Protein AF-A0A5K0Y1Y7-F1 (afdb_monomer_lite)

Organism: NCBI:txid210225

Foldseek 3Di:
DVVVVVVCVVVQCVVCVPDQWDWDDDPPDIDTGHPDDCPPHDDPPVVPDPD

InterPro domains:
  IPR002902 Gnk2-homologous domain [PF01657] (3-35)
  IPR002902 Gnk2-homologous domain [PS51473] (1-38)
  IPR038408 Gnk2-homologous domain superfamily [G3DSA:3.30.430.20] (2-38)
  IPR050581 Cysteine-rich repeat secretory protein [PTHR32411] (3-45)

pLDDT: mean 87.0, std 14.15, range [41.75, 97.19]

Secondary structure (DSSP, 8-state):
-HHHHHHHHHHHHHH-TT-SSEEEE-SS-EEEE-SS--TT---SSTTSS--

Sequence (51 aa):
MDDCISNSTQQIVAYCPYATDAIIWYENCQLRYSDTYFFGSLDVNHSSNWR

Radius of gyration: 11.81 Å; chains: 1; bounding box: 28×26×27 Å

Structure (mmCIF, N/CA/C/O backbone):
data_AF-A0A5K0Y1Y7-F1
#
_entry.id   AF-A0A5K0Y1Y7-F1
#
loop_
_atom_site.group_PDB
_atom_site.id
_atom_site.type_symbol
_atom_site.label_atom_id
_atom_site.label_alt_id
_atom_site.label_comp_id
_atom_site.label_asym_id
_atom_site.label_entity_id
_atom_site.label_seq_id
_atom_site.pdbx_PDB_ins_code
_atom_site.Cartn_x
_atom_site.Cartn_y
_atom_site.Cartn_z
_atom_site.occupancy
_atom_site.B_iso_or_equiv
_atom_site.auth_seq_id
_atom_site.auth_comp_id
_atom_site.auth_asym_id
_atom_site.auth_atom_id
_atom_site.pdbx_PDB_model_num
ATOM 1 N N . MET A 1 1 ? 15.863 -1.533 -3.283 1.00 56.50 1 MET A N 1
ATOM 2 C CA . MET A 1 1 ? 14.584 -2.207 -2.955 1.00 56.50 1 MET A CA 1
ATOM 3 C C . MET A 1 1 ? 13.733 -1.315 -2.053 1.00 56.50 1 MET A C 1
ATOM 5 O O . MET A 1 1 ? 12.545 -1.195 -2.318 1.00 56.50 1 MET A O 1
ATOM 9 N N . ASP A 1 2 ? 14.350 -0.610 -1.095 1.00 67.00 2 ASP A N 1
ATOM 10 C CA . ASP A 1 2 ? 13.686 0.368 -0.209 1.00 67.00 2 ASP A CA 1
ATOM 11 C C . ASP A 1 2 ? 12.999 1.534 -0.942 1.00 67.00 2 ASP A C 1
ATOM 13 O O . ASP A 1 2 ? 11.921 1.970 -0.537 1.00 67.00 2 ASP A O 1
ATOM 17 N N . ASP A 1 3 ? 13.563 1.990 -2.067 1.00 88.19 3 ASP A N 1
ATOM 18 C CA . ASP A 1 3 ? 13.016 3.127 -2.823 1.00 88.19 3 ASP A CA 1
ATOM 19 C C . ASP A 1 3 ? 11.585 2.898 -3.321 1.00 88.19 3 ASP A C 1
ATOM 21 O O . ASP A 1 3 ? 10.804 3.845 -3.381 1.00 88.19 3 ASP A O 1
ATOM 25 N N . CYS A 1 4 ? 11.209 1.653 -3.642 1.00 93.56 4 CYS A N 1
ATOM 26 C CA . CYS A 1 4 ? 9.869 1.367 -4.157 1.00 93.56 4 CYS A CA 1
ATOM 27 C C . CYS A 1 4 ? 8.803 1.619 -3.091 1.00 93.56 4 CYS A C 1
ATOM 29 O O . CYS A 1 4 ? 7.826 2.320 -3.344 1.00 93.56 4 CYS A O 1
ATOM 31 N N . ILE A 1 5 ? 9.019 1.109 -1.876 1.00 94.69 5 ILE A N 1
ATOM 32 C CA . ILE A 1 5 ? 8.086 1.291 -0.760 1.00 94.69 5 ILE A CA 1
ATOM 33 C C . ILE A 1 5 ? 8.096 2.745 -0.283 1.00 94.69 5 ILE A C 1
ATOM 35 O O . ILE A 1 5 ? 7.030 3.307 -0.033 1.00 94.69 5 ILE A O 1
ATOM 39 N N . SER A 1 6 ? 9.272 3.379 -0.215 1.00 95.00 6 SER A N 1
ATOM 40 C CA . SER A 1 6 ? 9.394 4.792 0.164 1.00 95.00 6 SER A CA 1
ATOM 41 C C . SER A 1 6 ? 8.618 5.707 -0.793 1.00 95.00 6 SER A C 1
ATOM 43 O O . SER A 1 6 ? 7.797 6.512 -0.349 1.00 95.00 6 SER A O 1
ATOM 45 N N . ASN A 1 7 ? 8.792 5.528 -2.107 1.00 94.94 7 ASN A N 1
ATOM 46 C CA . ASN A 1 7 ? 8.075 6.309 -3.116 1.00 94.94 7 ASN A CA 1
ATOM 47 C C . ASN A 1 7 ? 6.568 6.007 -3.099 1.00 94.94 7 ASN A C 1
ATOM 49 O O . ASN A 1 7 ? 5.759 6.926 -2.999 1.00 94.94 7 ASN A O 1
ATOM 53 N N . SER A 1 8 ? 6.196 4.722 -3.048 1.00 95.81 8 SER A N 1
ATOM 54 C CA . SER A 1 8 ? 4.795 4.293 -2.932 1.00 95.81 8 SER A CA 1
ATOM 55 C C . SER A 1 8 ? 4.095 4.930 -1.734 1.00 95.81 8 SER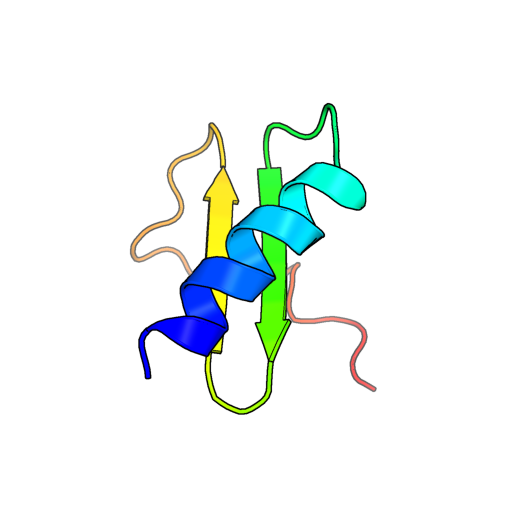 A C 1
ATOM 57 O O . SER A 1 8 ? 2.940 5.326 -1.841 1.00 95.81 8 SER A O 1
ATOM 59 N N . THR A 1 9 ? 4.795 5.070 -0.603 1.00 95.38 9 THR A N 1
ATOM 60 C CA . THR A 1 9 ? 4.257 5.697 0.613 1.00 95.38 9 THR A CA 1
ATOM 61 C C . THR A 1 9 ? 3.958 7.181 0.396 1.00 95.38 9 THR A C 1
ATOM 63 O O . THR A 1 9 ? 2.900 7.660 0.797 1.00 95.38 9 THR A O 1
ATOM 66 N N . GLN A 1 10 ? 4.852 7.916 -0.270 1.00 96.00 10 GLN A N 1
ATOM 67 C CA . GLN A 1 10 ? 4.619 9.328 -0.592 1.00 96.00 10 GLN A CA 1
ATOM 68 C C . GLN A 1 10 ? 3.487 9.490 -1.617 1.00 96.00 10 GLN A C 1
ATOM 70 O O . GLN A 1 10 ? 2.623 10.352 -1.464 1.00 96.00 10 GLN A O 1
ATOM 75 N N . GLN A 1 11 ? 3.463 8.636 -2.642 1.00 96.50 11 GLN A N 1
ATOM 76 C CA . GLN A 1 11 ? 2.488 8.692 -3.729 1.00 96.50 11 GLN A CA 1
ATOM 77 C C . GLN A 1 11 ? 1.077 8.315 -3.276 1.00 96.50 11 GLN A C 1
ATOM 79 O O . GLN A 1 11 ? 0.134 9.031 -3.600 1.00 96.50 11 GLN A O 1
ATOM 84 N N . ILE A 1 12 ? 0.914 7.240 -2.499 1.00 96.62 12 ILE A N 1
ATOM 85 C CA . ILE A 1 12 ? -0.413 6.780 -2.068 1.00 96.62 12 ILE A CA 1
ATOM 86 C C . ILE A 1 12 ? -1.113 7.819 -1.184 1.00 96.62 12 ILE A C 1
ATOM 88 O O . ILE A 1 12 ? -2.304 8.058 -1.351 1.00 96.62 12 ILE A O 1
ATOM 92 N N . VAL A 1 13 ? -0.366 8.514 -0.316 1.00 96.06 13 VAL A N 1
ATOM 93 C CA . VAL A 1 13 ? -0.902 9.604 0.515 1.00 96.06 13 VAL A CA 1
ATOM 94 C C . VAL A 1 13 ? -1.232 10.835 -0.332 1.00 96.06 13 VAL A C 1
ATOM 96 O O . VAL A 1 13 ? -2.234 11.499 -0.081 1.00 96.06 13 VAL A O 1
ATOM 99 N N . ALA A 1 14 ? -0.431 11.137 -1.360 1.00 97.19 14 ALA A N 1
ATOM 100 C CA . ALA A 1 14 ? -0.709 12.245 -2.273 1.00 97.19 14 ALA A CA 1
ATOM 101 C C . ALA A 1 14 ? -1.947 11.992 -3.155 1.00 97.19 14 ALA A C 1
ATOM 103 O O . ALA A 1 14 ? -2.722 12.915 -3.402 1.00 97.19 14 ALA A O 1
ATOM 104 N N . TYR A 1 15 ? -2.147 10.757 -3.622 1.00 96.56 15 TYR A N 1
ATOM 105 C CA . TYR A 1 15 ? -3.300 10.382 -4.446 1.00 96.56 15 TYR A CA 1
ATOM 106 C C . TYR A 1 15 ? -4.580 10.208 -3.629 1.00 96.56 15 TYR A C 1
ATOM 108 O O . TYR A 1 15 ? -5.664 10.547 -4.104 1.00 96.56 15 TYR A O 1
ATOM 116 N N . CYS A 1 16 ? -4.462 9.706 -2.401 1.00 95.75 16 CYS A N 1
ATOM 117 C CA . CYS A 1 16 ? -5.591 9.339 -1.556 1.00 95.75 16 CYS A CA 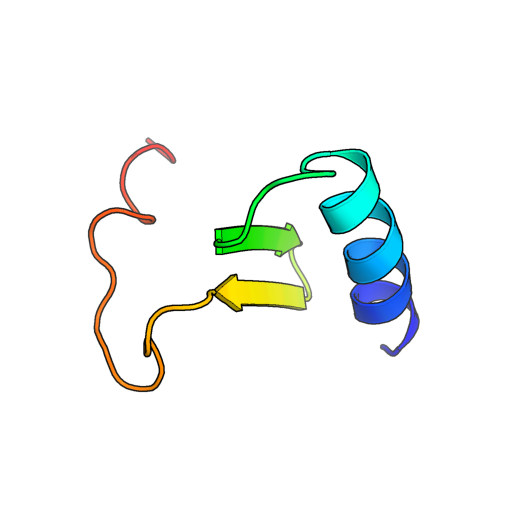1
ATOM 118 C C . CYS A 1 16 ? -5.500 9.995 -0.160 1.00 95.75 16 CYS A C 1
ATOM 120 O O . CYS A 1 16 ? -5.479 9.287 0.847 1.00 95.75 16 CYS A O 1
ATOM 122 N N . PRO A 1 17 ? -5.493 11.339 -0.053 1.00 95.31 17 PRO A N 1
ATOM 123 C CA . PRO A 1 17 ? -5.147 12.053 1.186 1.00 95.31 17 PRO A CA 1
ATOM 124 C C . PRO A 1 17 ? -6.091 11.813 2.373 1.00 95.31 17 PRO A C 1
ATOM 126 O O . PRO A 1 17 ? -5.710 12.055 3.516 1.00 95.31 17 PRO A O 1
ATOM 129 N N . TYR A 1 18 ? -7.316 11.346 2.119 1.00 96.38 18 TYR A N 1
ATOM 130 C CA . TYR A 1 18 ? -8.333 11.085 3.146 1.00 96.38 18 TYR A CA 1
ATOM 131 C C . TYR A 1 18 ? -8.861 9.648 3.116 1.00 96.38 18 TYR A C 1
ATOM 133 O O . TYR A 1 18 ? -9.853 9.347 3.779 1.00 96.38 18 TYR A O 1
ATOM 141 N N . ALA A 1 19 ? -8.251 8.768 2.319 1.00 95.88 19 ALA A N 1
ATOM 142 C CA . ALA A 1 19 ? -8.702 7.388 2.233 1.00 95.88 19 ALA A CA 1
ATOM 143 C C . ALA A 1 19 ? -8.201 6.602 3.443 1.00 95.88 19 ALA A C 1
ATOM 145 O O . ALA A 1 19 ? -7.025 6.697 3.795 1.00 95.88 19 ALA A O 1
ATOM 146 N N . THR A 1 20 ? -9.085 5.806 4.041 1.00 95.69 20 THR A N 1
ATOM 147 C CA . THR A 1 20 ? -8.735 4.834 5.084 1.00 95.69 20 THR A CA 1
ATOM 148 C C . THR A 1 20 ? -8.421 3.452 4.515 1.00 95.69 20 THR A C 1
ATOM 150 O O . THR A 1 20 ? -7.789 2.661 5.206 1.00 95.69 20 THR A O 1
ATOM 153 N N . ASP A 1 21 ? -8.769 3.203 3.248 1.00 93.88 21 ASP A N 1
ATOM 154 C CA . ASP A 1 21 ? -8.389 2.030 2.456 1.00 93.88 21 ASP A CA 1
ATOM 155 C C . ASP A 1 21 ? -7.795 2.489 1.121 1.00 93.88 21 ASP A C 1
ATOM 157 O O . ASP A 1 21 ? -8.438 3.226 0.367 1.00 93.88 21 ASP A O 1
ATOM 161 N N . ALA A 1 22 ? -6.554 2.093 0.850 1.00 95.25 22 ALA A N 1
ATOM 162 C CA . ALA A 1 22 ? -5.904 2.351 -0.422 1.00 95.25 22 ALA A CA 1
ATOM 163 C C . ALA A 1 22 ? -4.854 1.288 -0.738 1.00 95.25 22 ALA A C 1
ATOM 165 O O . ALA A 1 22 ? -4.240 0.664 0.136 1.00 95.25 22 ALA A O 1
ATOM 166 N N . ILE A 1 23 ? -4.606 1.129 -2.031 1.00 94.06 23 ILE A N 1
ATOM 167 C CA . ILE A 1 23 ? -3.651 0.176 -2.570 1.00 94.06 23 ILE A CA 1
ATOM 168 C C . ILE A 1 23 ? -2.967 0.775 -3.793 1.00 94.06 23 ILE A C 1
ATOM 170 O O . ILE A 1 23 ? -3.607 1.386 -4.646 1.00 94.06 23 ILE A O 1
ATOM 174 N N . ILE A 1 24 ? -1.655 0.599 -3.877 1.00 93.88 24 ILE A N 1
ATOM 175 C CA . ILE A 1 24 ? -0.850 1.016 -5.021 1.00 93.88 24 ILE A CA 1
ATOM 176 C C . ILE A 1 24 ? 0.036 -0.147 -5.457 1.00 93.88 24 ILE A C 1
ATOM 178 O O . ILE A 1 24 ? 0.591 -0.873 -4.624 1.00 93.88 24 ILE A O 1
ATOM 182 N N . TRP A 1 25 ? 0.122 -0.341 -6.771 1.00 92.12 25 TRP A N 1
ATOM 183 C CA . TRP A 1 25 ? 0.845 -1.439 -7.399 1.00 92.12 25 TRP A CA 1
ATOM 184 C C . TRP A 1 25 ? 1.891 -0.899 -8.362 1.00 92.12 25 TRP A C 1
ATOM 186 O O . TRP A 1 25 ? 1.587 -0.094 -9.240 1.00 92.12 25 TRP A O 1
ATOM 196 N N . TYR A 1 26 ? 3.099 -1.422 -8.225 1.00 90.06 26 TYR A N 1
ATOM 197 C CA . TYR A 1 26 ? 4.195 -1.299 -9.170 1.00 90.06 26 TYR A CA 1
ATOM 198 C C . TYR A 1 26 ? 4.673 -2.697 -9.561 1.00 90.06 26 TYR A C 1
ATOM 200 O O . TYR A 1 26 ? 4.370 -3.682 -8.888 1.00 90.06 26 TYR A O 1
ATOM 208 N N . GLU A 1 27 ? 5.448 -2.799 -10.639 1.00 86.75 27 GLU A N 1
ATOM 209 C CA . GLU A 1 27 ? 5.958 -4.088 -11.133 1.00 86.75 27 GLU A CA 1
ATOM 210 C C . GLU A 1 27 ? 6.765 -4.858 -10.075 1.00 86.75 27 GLU A C 1
ATOM 212 O O . GLU A 1 27 ? 6.768 -6.086 -10.052 1.00 86.75 27 GLU A O 1
ATOM 217 N N . ASN A 1 28 ? 7.447 -4.135 -9.186 1.00 89.69 28 ASN A N 1
ATOM 218 C CA . ASN A 1 28 ? 8.367 -4.676 -8.192 1.00 89.69 28 ASN A CA 1
ATOM 219 C C . ASN A 1 28 ? 7.918 -4.467 -6.736 1.00 89.69 28 ASN A C 1
ATOM 221 O O . ASN A 1 28 ? 8.621 -4.924 -5.833 1.00 89.69 28 ASN A O 1
ATOM 225 N N . CYS A 1 29 ? 6.798 -3.781 -6.480 1.00 93.62 29 CYS A N 1
ATOM 226 C CA . CYS A 1 29 ? 6.259 -3.659 -5.128 1.00 93.62 29 CYS A CA 1
ATOM 227 C C . CYS A 1 29 ? 4.764 -3.337 -5.082 1.00 93.62 29 CYS A C 1
ATOM 229 O O . CYS A 1 29 ? 4.170 -2.817 -6.022 1.00 93.62 29 CYS A O 1
ATOM 231 N N . GLN A 1 30 ? 4.171 -3.622 -3.928 1.00 92.50 30 GLN A N 1
ATOM 232 C CA . GLN A 1 30 ? 2.798 -3.285 -3.596 1.00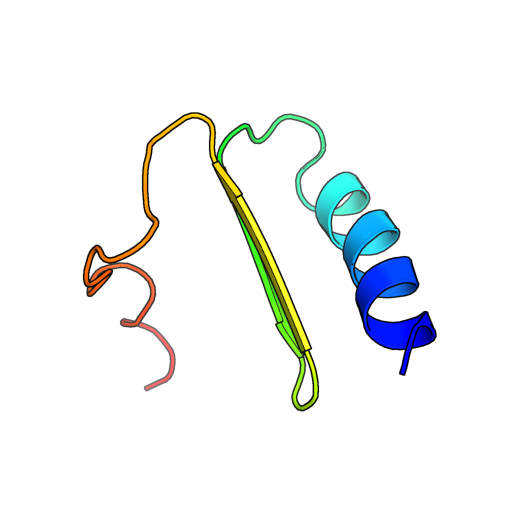 92.50 30 GLN A CA 1
ATOM 233 C C . GLN A 1 30 ? 2.768 -2.671 -2.197 1.00 92.50 30 GLN A C 1
ATOM 235 O O . GLN A 1 30 ? 3.419 -3.182 -1.284 1.00 92.50 30 GLN A O 1
ATOM 240 N N . LEU A 1 31 ? 1.971 -1.619 -2.019 1.00 94.44 31 LEU A N 1
ATOM 241 C CA . LEU A 1 31 ? 1.648 -1.061 -0.709 1.00 94.44 31 LEU A CA 1
ATOM 242 C C . LEU A 1 31 ? 0.124 -1.000 -0.554 1.00 94.44 31 LEU A C 1
ATOM 244 O O . LEU A 1 31 ? -0.560 -0.435 -1.405 1.00 94.44 31 LEU A O 1
ATOM 248 N N . ARG A 1 32 ? -0.403 -1.597 0.522 1.00 94.56 32 ARG A N 1
ATOM 249 C CA . ARG A 1 32 ? -1.828 -1.573 0.887 1.00 94.56 32 ARG A CA 1
ATOM 250 C C . ARG A 1 32 ? -1.976 -1.202 2.355 1.00 94.56 32 ARG A C 1
ATOM 252 O O . ARG A 1 32 ? -1.301 -1.789 3.201 1.00 94.56 32 ARG A O 1
ATOM 259 N N . TYR A 1 33 ? -2.899 -0.296 2.648 1.00 95.00 33 TYR A N 1
ATOM 260 C CA . TYR A 1 33 ? -3.400 -0.058 3.997 1.00 95.00 33 TYR A CA 1
ATOM 261 C C . TYR A 1 33 ? -4.929 -0.054 3.979 1.00 95.00 33 TYR A C 1
ATOM 263 O O . TYR A 1 33 ? -5.541 0.276 2.968 1.00 95.00 33 TYR A O 1
ATOM 271 N N . SER A 1 34 ? -5.536 -0.465 5.086 1.00 94.50 34 SER A N 1
ATOM 272 C CA . SER A 1 34 ? -6.985 -0.457 5.282 1.00 94.50 34 SER A CA 1
ATOM 273 C C . SER A 1 34 ? -7.271 -0.405 6.779 1.00 94.50 34 SER A C 1
ATOM 275 O O . SER A 1 34 ? -6.504 -0.951 7.577 1.00 94.50 34 SER A O 1
ATOM 277 N N . ASP A 1 35 ? -8.370 0.235 7.158 1.00 96.12 35 ASP A N 1
ATOM 278 C CA . ASP A 1 35 ? -8.962 0.157 8.495 1.00 96.12 35 ASP A CA 1
ATOM 279 C C . ASP A 1 35 ? -9.736 -1.157 8.720 1.00 96.12 35 ASP A C 1
ATOM 281 O O . ASP A 1 35 ? -10.110 -1.480 9.850 1.00 96.12 35 ASP A O 1
ATOM 285 N N . THR A 1 36 ? -9.924 -1.955 7.665 1.00 93.50 36 THR A N 1
ATOM 286 C CA . THR A 1 36 ? -10.495 -3.303 7.723 1.00 93.50 36 THR A CA 1
ATOM 287 C C . THR A 1 36 ? -9.409 -4.384 7.686 1.00 93.50 36 THR A C 1
ATOM 289 O O . THR A 1 36 ? -8.336 -4.210 7.112 1.00 93.50 36 THR A O 1
ATOM 292 N N . TYR A 1 37 ? -9.665 -5.538 8.310 1.00 93.62 37 TYR A N 1
ATOM 293 C CA . TYR A 1 37 ? -8.722 -6.660 8.290 1.00 93.62 37 TYR A CA 1
ATOM 294 C C . TYR A 1 37 ? -8.771 -7.397 6.943 1.00 93.62 37 TYR A C 1
ATOM 296 O O . TYR A 1 37 ? -9.797 -7.977 6.593 1.00 93.62 37 TYR A O 1
ATOM 304 N N . PHE A 1 38 ? -7.651 -7.420 6.214 1.00 91.75 38 PHE A N 1
ATOM 305 C CA . PHE A 1 38 ? -7.558 -8.045 4.884 1.00 91.75 38 PHE A CA 1
ATOM 306 C C . PHE A 1 38 ? -6.492 -9.145 4.766 1.00 91.75 38 PHE A C 1
ATOM 308 O O . PHE A 1 38 ? -6.437 -9.841 3.751 1.00 91.75 38 PHE A O 1
ATOM 315 N N . PHE A 1 39 ? -5.630 -9.333 5.769 1.00 92.56 39 PHE A N 1
ATOM 316 C CA . PHE A 1 39 ? -4.593 -10.365 5.708 1.00 92.56 39 PHE A CA 1
ATOM 317 C C . PHE A 1 39 ? -5.210 -11.767 5.613 1.00 92.56 39 PHE A C 1
ATOM 319 O O . PHE A 1 39 ? -6.115 -12.114 6.366 1.00 92.56 39 PHE A O 1
ATOM 326 N N . GLY A 1 40 ? -4.724 -12.580 4.670 1.00 91.12 40 GLY A N 1
ATOM 327 C CA . GLY A 1 40 ? -5.234 -13.937 4.442 1.00 91.12 40 GLY A CA 1
ATOM 328 C C . GLY A 1 40 ? -6.634 -14.011 3.816 1.00 91.12 40 GLY A C 1
ATOM 329 O O . GLY A 1 40 ? -7.144 -15.113 3.632 1.00 91.12 40 GLY A O 1
ATOM 330 N N . SER A 1 41 ? -7.244 -12.873 3.467 1.00 89.50 41 SER A N 1
ATOM 331 C CA . SER A 1 41 ? -8.527 -12.819 2.765 1.00 89.50 41 SER A CA 1
ATOM 332 C C . SER A 1 41 ? -8.313 -12.685 1.257 1.00 89.50 41 SER A C 1
ATOM 334 O O . SER A 1 41 ? -7.494 -11.882 0.807 1.00 89.50 41 SER A O 1
ATOM 336 N N . LEU A 1 42 ? -9.049 -13.468 0.463 1.00 86.12 42 LEU A N 1
ATOM 337 C CA . LEU A 1 42 ? -9.034 -13.342 -0.993 1.00 86.12 42 LEU A CA 1
ATOM 338 C C . LEU A 1 42 ? -9.903 -12.151 -1.414 1.00 86.12 42 LEU A C 1
ATOM 340 O O . LEU A 1 42 ? -11.128 -12.199 -1.321 1.00 86.12 42 LEU A O 1
ATOM 344 N N . ASP A 1 43 ? -9.260 -11.106 -1.927 1.00 81.75 43 ASP A N 1
ATOM 345 C CA . ASP A 1 43 ? -9.929 -9.921 -2.460 1.00 81.75 43 ASP A CA 1
ATOM 346 C C . ASP A 1 43 ? -10.138 -10.049 -3.979 1.00 81.75 43 ASP A C 1
ATOM 348 O O . ASP A 1 43 ? -9.247 -9.779 -4.789 1.00 81.75 43 ASP A O 1
ATOM 352 N N . VAL A 1 44 ? -11.334 -10.495 -4.373 1.00 80.44 44 VAL A N 1
ATOM 353 C CA . VAL A 1 44 ? -11.737 -10.605 -5.789 1.00 80.44 44 VAL A CA 1
ATOM 354 C C . VAL A 1 44 ? -12.275 -9.295 -6.371 1.00 80.44 44 VAL A C 1
ATOM 356 O O . VAL A 1 44 ? -12.436 -9.190 -7.582 1.00 80.44 44 VAL A O 1
ATOM 359 N N . ASN A 1 45 ? -12.526 -8.284 -5.537 1.00 72.75 45 ASN A N 1
ATOM 360 C CA . ASN A 1 45 ? -13.101 -7.013 -5.980 1.00 72.75 45 ASN A CA 1
ATOM 361 C C . ASN A 1 45 ? -12.020 -6.058 -6.495 1.00 72.75 45 ASN A C 1
ATOM 363 O O . ASN A 1 45 ? -12.261 -5.280 -7.414 1.00 72.75 45 ASN A O 1
ATOM 367 N N . HIS A 1 46 ? -10.802 -6.155 -5.954 1.00 62.28 46 HIS A N 1
ATOM 368 C CA . HIS A 1 46 ? -9.656 -5.385 -6.437 1.00 62.28 46 HIS A CA 1
ATOM 369 C C . HIS A 1 46 ? -9.035 -5.956 -7.735 1.00 62.28 46 HIS A C 1
ATOM 371 O O . HIS A 1 46 ? -8.175 -5.334 -8.355 1.00 62.28 46 HIS A O 1
ATOM 377 N N . SER A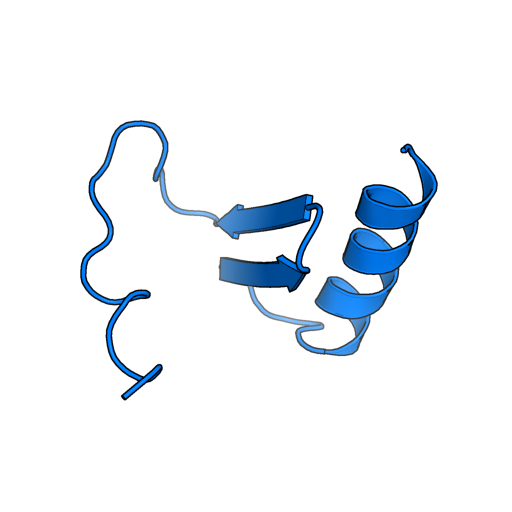 1 47 ? -9.459 -7.146 -8.181 1.00 58.72 47 SER A N 1
ATOM 378 C CA . SER A 1 47 ? -8.911 -7.820 -9.371 1.00 58.72 47 SER A C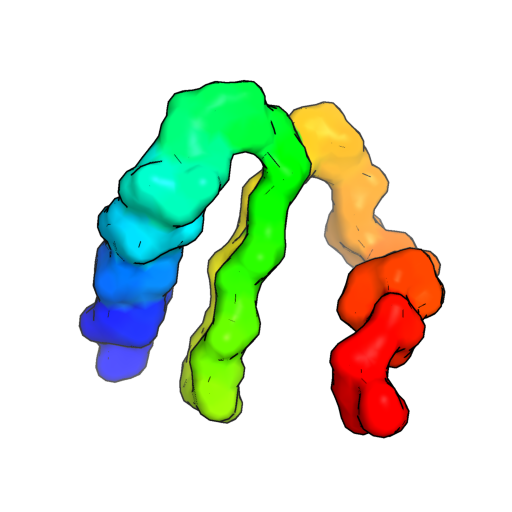A 1
ATOM 379 C C . SER A 1 47 ? -9.749 -7.653 -10.642 1.00 58.72 47 SER A C 1
ATOM 381 O O . SER A 1 47 ? -9.401 -8.202 -11.684 1.00 58.72 47 SER A O 1
ATOM 383 N N . SER A 1 48 ? -10.802 -6.846 -10.621 1.00 54.31 48 SER A N 1
ATOM 384 C CA . SER A 1 48 ? -11.633 -6.597 -11.796 1.00 54.31 48 SER A CA 1
ATOM 385 C C . SER A 1 48 ? -11.493 -5.152 -12.246 1.00 54.31 48 SER A C 1
ATOM 387 O O . SER A 1 48 ? -12.251 -4.316 -11.775 1.00 54.31 48 SER A O 1
ATOM 389 N N . ASN A 1 49 ? -10.483 -4.881 -13.086 1.00 56.12 49 ASN A N 1
ATOM 390 C CA . ASN A 1 49 ? -10.484 -3.911 -14.208 1.00 56.12 49 ASN A CA 1
ATOM 391 C C . ASN A 1 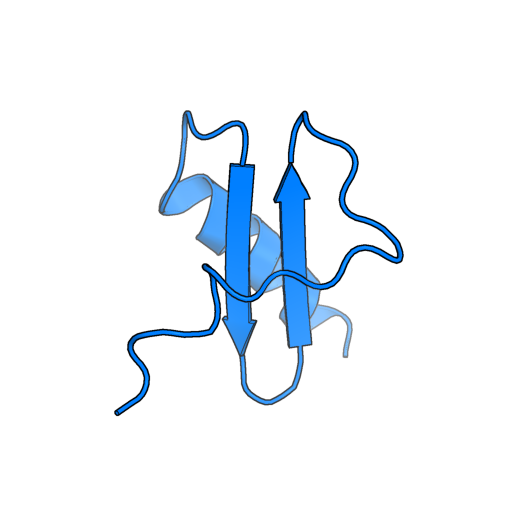49 ? -9.105 -3.830 -14.913 1.00 56.12 49 ASN A C 1
ATOM 393 O O . ASN A 1 49 ? -8.699 -2.776 -15.387 1.00 56.12 49 ASN A O 1
ATOM 397 N N . TRP A 1 50 ? -8.367 -4.943 -14.992 1.00 55.16 50 TRP A N 1
ATOM 398 C CA . TRP A 1 50 ? -7.183 -5.080 -15.860 1.00 55.16 50 TRP A CA 1
ATOM 399 C C . TRP A 1 50 ? -7.459 -5.991 -17.071 1.00 55.16 50 TRP A C 1
ATOM 401 O O . TRP A 1 50 ? -6.556 -6.640 -17.595 1.00 55.16 50 TRP A O 1
ATOM 411 N N . ARG A 1 51 ? -8.724 -6.034 -17.514 1.00 41.75 51 ARG A N 1
ATOM 412 C CA . ARG A 1 51 ? -9.084 -6.433 -18.880 1.00 41.75 51 ARG A CA 1
ATOM 413 C C . ARG A 1 51 ? -9.312 -5.200 -19.731 1.00 41.75 51 ARG A C 1
ATOM 415 O O . ARG A 1 51 ? -9.921 -4.253 -19.191 1.00 41.75 51 ARG A O 1
#